Protein AF-A0A679HAZ0-F1 (afdb_monomer_lite)

Foldseek 3Di:
DDPVVVVVVVVVVVVVVVQCPDPLSVVLVVVLLVCVVVVDQLAVSQVVCVVVPRADPVRHGDDSVNSVVSCVVVVSD

pLDDT: mean 90.55, std 6.27, range [63.41, 98.06]

InterPro domains:
  IPR011109 DNA-binding recombinase domain [PF07508] (28-73)

Structure (mmCIF, N/CA/C/O backbone):
data_AF-A0A679HAZ0-F1
#
_entry.id   AF-A0A679HAZ0-F1
#
loop_
_atom_site.group_PDB
_atom_site.id
_atom_site.type_symbol
_atom_site.label_atom_id
_atom_site.label_alt_id
_atom_site.label_comp_id
_atom_site.label_asym_id
_atom_site.label_entity_id
_atom_site.label_seq_id
_atom_site.pdbx_PDB_ins_code
_atom_site.Cartn_x
_atom_site.Cartn_y
_atom_site.Cartn_z
_atom_site.occupancy
_atom_site.B_iso_or_equiv
_atom_site.auth_seq_id
_atom_site.auth_comp_id
_atom_site.auth_asym_id
_atom_site.auth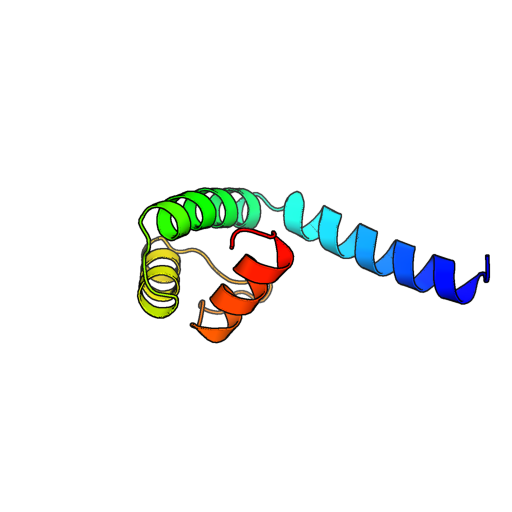_atom_id
_atom_site.pdbx_PDB_model_num
ATOM 1 N N . MET A 1 1 ? 10.150 21.131 -25.021 1.00 63.41 1 MET A N 1
ATOM 2 C CA . MET A 1 1 ? 10.212 20.054 -24.011 1.00 63.41 1 MET A CA 1
ATOM 3 C C . MET A 1 1 ? 11.618 19.500 -24.007 1.00 63.41 1 MET A C 1
ATOM 5 O O . MET A 1 1 ? 12.013 18.872 -24.984 1.00 63.41 1 MET A O 1
ATOM 9 N N . ASP A 1 2 ? 12.373 19.798 -22.959 1.00 87.00 2 ASP A N 1
ATOM 10 C CA . ASP A 1 2 ? 13.756 19.365 -22.799 1.00 87.00 2 ASP A CA 1
ATOM 11 C C . ASP A 1 2 ? 13.860 17.820 -22.784 1.00 87.00 2 ASP A C 1
ATOM 13 O O . ASP A 1 2 ? 13.026 17.132 -22.187 1.00 87.00 2 ASP A O 1
ATOM 17 N N . LYS A 1 3 ? 14.832 17.247 -23.511 1.00 85.56 3 LYS A N 1
ATOM 18 C CA . LYS A 1 3 ? 14.973 15.780 -23.642 1.00 85.56 3 LYS A CA 1
ATOM 19 C C . LYS A 1 3 ? 15.329 15.118 -22.306 1.00 85.56 3 LYS A C 1
ATOM 21 O O . LYS A 1 3 ? 14.958 13.963 -22.094 1.00 85.56 3 LYS A O 1
ATOM 26 N N . HIS A 1 4 ? 16.022 15.828 -21.417 1.00 86.62 4 HIS A N 1
ATOM 27 C CA . HIS A 1 4 ? 16.360 15.332 -20.089 1.00 86.62 4 HIS A CA 1
ATOM 28 C C . HIS A 1 4 ? 15.110 15.275 -19.204 1.00 86.62 4 HIS A C 1
ATOM 30 O O . HIS A 1 4 ? 14.843 14.243 -18.586 1.00 86.62 4 HIS A O 1
ATOM 36 N N . GLU A 1 5 ? 14.265 16.303 -19.245 1.00 88.50 5 GLU A N 1
ATOM 37 C CA . GLU A 1 5 ? 12.990 16.289 -18.522 1.00 88.50 5 GLU A CA 1
ATOM 38 C C . GLU A 1 5 ? 12.042 15.179 -19.014 1.00 88.50 5 GLU A C 1
ATOM 40 O O . GLU A 1 5 ? 11.436 14.465 -18.210 1.00 88.50 5 GLU A O 1
ATOM 45 N N . GLN A 1 6 ? 11.988 14.933 -20.329 1.00 87.88 6 GLN A N 1
ATOM 46 C CA . GLN A 1 6 ? 11.240 13.797 -20.883 1.00 87.88 6 GLN A CA 1
ATOM 47 C C . GLN A 1 6 ? 11.769 12.443 -20.387 1.00 87.88 6 GLN A C 1
ATOM 49 O O . GLN A 1 6 ? 10.978 11.552 -20.068 1.00 87.88 6 GLN A O 1
ATOM 54 N N . ALA A 1 7 ? 13.090 12.268 -20.297 1.00 88.19 7 ALA A N 1
ATOM 55 C CA . ALA A 1 7 ? 13.689 11.029 -19.805 1.00 88.19 7 ALA A CA 1
ATOM 56 C C . ALA A 1 7 ? 13.337 10.765 -18.329 1.00 88.19 7 ALA A C 1
ATOM 58 O O . ALA A 1 7 ? 13.004 9.630 -17.973 1.00 88.19 7 ALA A O 1
ATOM 59 N N . ILE A 1 8 ? 13.325 11.809 -17.491 1.00 87.25 8 ILE A N 1
ATOM 60 C CA . ILE A 1 8 ? 12.902 11.715 -16.086 1.00 87.25 8 ILE A CA 1
ATOM 61 C C . ILE A 1 8 ? 11.439 11.260 -15.999 1.00 87.25 8 ILE A C 1
ATOM 63 O O . ILE A 1 8 ? 11.136 10.280 -15.313 1.00 87.25 8 ILE A O 1
ATOM 67 N N . GLN A 1 9 ? 10.534 11.911 -16.737 1.00 88.62 9 GLN A N 1
ATOM 68 C CA . GLN A 1 9 ? 9.107 11.567 -16.722 1.00 88.62 9 GLN A CA 1
ATOM 69 C C . GLN A 1 9 ? 8.841 10.147 -17.242 1.00 88.62 9 GLN A C 1
ATOM 71 O O . GLN A 1 9 ? 8.074 9.394 -16.638 1.00 88.62 9 GLN A O 1
ATOM 76 N N . ASN A 1 10 ? 9.519 9.737 -18.318 1.00 89.44 10 ASN A N 1
ATOM 77 C CA . ASN A 1 10 ? 9.406 8.383 -18.865 1.00 89.44 10 ASN A CA 1
ATOM 78 C C . ASN A 1 10 ? 9.872 7.315 -17.863 1.00 89.44 10 ASN A C 1
ATOM 80 O O . ASN A 1 10 ? 9.234 6.266 -17.738 1.00 89.44 10 ASN A O 1
ATOM 84 N N . SER A 1 11 ? 10.946 7.588 -17.117 1.00 85.00 11 SER A N 1
ATOM 85 C CA . SER A 1 11 ? 11.439 6.695 -16.065 1.00 85.00 11 SER A CA 1
ATOM 86 C C . SER A 1 11 ? 10.425 6.541 -14.925 1.00 85.00 11 SER A C 1
ATOM 88 O O . SER A 1 11 ? 10.089 5.416 -14.536 1.00 85.00 11 SER A O 1
ATOM 90 N N . ILE A 1 12 ? 9.857 7.655 -14.443 1.00 85.56 12 ILE A N 1
ATOM 91 C CA . ILE A 1 12 ? 8.825 7.657 -13.392 1.00 85.56 12 ILE A CA 1
ATOM 92 C C . ILE A 1 12 ? 7.588 6.874 -13.847 1.00 85.56 12 ILE A C 1
ATOM 94 O O . ILE A 1 12 ? 7.104 6.012 -13.105 1.00 85.56 12 ILE A O 1
ATOM 98 N N . ARG A 1 13 ? 7.104 7.131 -15.071 1.00 88.44 13 ARG A N 1
ATOM 99 C CA . ARG A 1 13 ? 5.947 6.432 -15.652 1.00 88.44 13 ARG A CA 1
ATOM 100 C C . ARG A 1 13 ? 6.185 4.926 -15.703 1.00 88.44 13 ARG A C 1
ATOM 102 O O . ARG A 1 13 ? 5.393 4.172 -15.147 1.00 88.44 13 ARG A O 1
ATOM 109 N N . THR A 1 14 ? 7.323 4.508 -16.250 1.00 85.81 14 THR A N 1
ATOM 110 C CA . THR A 1 14 ? 7.678 3.08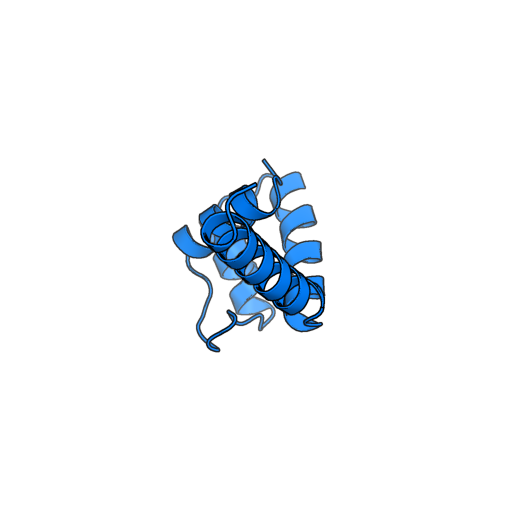7 -16.375 1.00 85.81 14 THR A CA 1
ATOM 111 C C . THR A 1 14 ? 7.734 2.394 -15.011 1.00 85.81 14 THR A C 1
ATOM 113 O O . THR A 1 14 ? 7.267 1.266 -14.848 1.00 85.81 14 THR A O 1
ATOM 116 N N . CYS A 1 15 ? 8.295 3.056 -13.994 1.00 84.31 15 CYS A N 1
ATOM 117 C CA . CYS A 1 15 ? 8.348 2.501 -12.641 1.00 84.31 15 CYS A CA 1
ATOM 118 C C . CYS A 1 15 ? 6.952 2.353 -12.023 1.00 84.31 15 CYS A C 1
ATOM 120 O O . CYS A 1 15 ? 6.687 1.359 -11.341 1.00 84.31 15 CYS A O 1
ATOM 122 N N . ARG A 1 16 ? 6.056 3.315 -12.275 1.00 81.88 16 ARG A N 1
ATOM 123 C CA . ARG A 1 16 ? 4.662 3.254 -11.829 1.00 81.88 16 ARG A CA 1
ATOM 124 C C . ARG A 1 16 ? 3.912 2.111 -12.508 1.00 81.88 16 ARG A C 1
ATOM 126 O O . ARG A 1 16 ? 3.323 1.297 -11.811 1.00 81.88 16 ARG A O 1
ATOM 133 N N . GLU A 1 17 ? 4.022 1.983 -13.826 1.00 84.25 17 GLU A N 1
ATOM 134 C CA . GLU A 1 17 ? 3.379 0.907 -14.591 1.00 84.25 17 GLU A CA 1
ATOM 135 C C . GLU A 1 17 ? 3.841 -0.482 -14.135 1.00 84.25 17 GLU A C 1
ATOM 137 O O . GLU A 1 17 ? 3.029 -1.392 -13.976 1.00 84.25 17 GLU A O 1
ATOM 142 N N . LYS A 1 18 ? 5.139 -0.651 -13.851 1.00 83.31 18 LYS A N 1
ATOM 143 C CA . LYS A 1 18 ? 5.670 -1.900 -13.283 1.00 83.31 18 LYS A CA 1
ATOM 144 C C . LYS A 1 18 ? 5.077 -2.205 -11.909 1.00 83.31 18 LYS A C 1
ATOM 146 O O . LYS A 1 18 ? 4.725 -3.351 -11.633 1.00 83.31 18 LYS A O 1
ATOM 151 N N . ALA A 1 19 ? 4.970 -1.195 -11.045 1.00 77.38 19 ALA A N 1
ATOM 152 C CA . ALA A 1 19 ? 4.377 -1.364 -9.726 1.00 77.38 19 ALA A CA 1
ATOM 153 C C . ALA A 1 19 ? 2.887 -1.717 -9.823 1.00 77.38 19 ALA A C 1
ATOM 155 O O . ALA A 1 19 ? 2.447 -2.620 -9.117 1.00 77.38 19 ALA A O 1
ATOM 156 N N . ASP A 1 20 ? 2.153 -1.056 -10.716 1.00 77.69 20 ASP A N 1
ATOM 157 C CA . ASP A 1 20 ? 0.715 -1.243 -10.896 1.00 77.69 20 ASP A CA 1
ATOM 158 C C . ASP A 1 20 ? 0.387 -2.576 -11.577 1.00 77.69 20 ASP A C 1
ATOM 160 O O . ASP A 1 20 ? -0.665 -3.144 -11.308 1.00 77.69 20 ASP A O 1
ATOM 164 N N . ASN A 1 21 ? 1.285 -3.130 -12.400 1.00 83.38 21 ASN A N 1
ATOM 165 C CA . ASN A 1 21 ? 1.093 -4.434 -13.043 1.00 83.38 21 ASN A CA 1
ATOM 166 C C . ASN A 1 21 ? 1.470 -5.640 -12.173 1.00 83.38 21 ASN A C 1
ATOM 168 O O . ASN A 1 21 ? 1.082 -6.762 -12.499 1.00 83.38 21 ASN A O 1
ATOM 172 N N . ASN A 1 22 ? 2.161 -5.436 -11.052 1.00 82.44 22 ASN A N 1
ATOM 173 C CA . ASN A 1 22 ? 2.516 -6.514 -10.136 1.00 82.44 22 ASN A CA 1
ATOM 174 C C . ASN A 1 22 ? 1.258 -7.056 -9.405 1.00 82.44 22 ASN A C 1
ATOM 176 O O . ASN A 1 22 ? 0.590 -6.286 -8.708 1.00 82.44 22 ASN A O 1
ATOM 180 N N . PRO A 1 23 ? 0.931 -8.363 -9.499 1.00 85.81 23 PRO A N 1
ATOM 181 C CA . PRO A 1 23 ? -0.274 -8.929 -8.880 1.00 85.81 23 PRO A CA 1
ATOM 182 C C . PRO A 1 23 ? -0.358 -8.750 -7.357 1.00 85.81 23 PRO A C 1
ATOM 184 O O . PRO A 1 23 ? -1.439 -8.478 -6.833 1.00 85.81 23 PRO A O 1
ATOM 187 N N . ASN A 1 24 ? 0.772 -8.852 -6.645 1.00 86.19 24 ASN A N 1
ATOM 188 C CA . ASN A 1 24 ? 0.843 -8.591 -5.205 1.00 86.19 24 ASN A CA 1
ATOM 189 C C . ASN A 1 24 ? 0.487 -7.131 -4.905 1.00 86.19 24 ASN A C 1
ATOM 191 O O . ASN A 1 24 ? -0.348 -6.869 -4.045 1.00 86.19 24 ASN A O 1
ATOM 195 N N . ASN A 1 25 ? 1.036 -6.183 -5.669 1.00 84.56 25 ASN A N 1
ATOM 196 C CA . ASN A 1 25 ? 0.729 -4.766 -5.481 1.00 84.56 25 ASN A CA 1
ATOM 197 C C . ASN A 1 25 ? -0.729 -4.439 -5.822 1.00 84.56 25 ASN A C 1
ATOM 199 O O . ASN A 1 25 ? -1.351 -3.687 -5.080 1.00 84.56 25 ASN A O 1
ATOM 203 N N . LYS A 1 26 ? -1.300 -5.018 -6.889 1.00 87.69 26 LYS A N 1
ATOM 204 C CA . LYS A 1 26 ? -2.728 -4.841 -7.218 1.00 87.69 26 LYS A CA 1
ATOM 205 C C . LYS A 1 26 ? -3.619 -5.261 -6.050 1.00 87.69 26 LYS A C 1
ATOM 207 O O . LYS A 1 26 ? -4.492 -4.500 -5.638 1.00 87.69 26 LYS A O 1
ATOM 212 N N . ARG A 1 27 ? -3.362 -6.447 -5.488 1.00 92.62 27 ARG A N 1
ATOM 213 C CA . ARG A 1 27 ? -4.096 -6.974 -4.329 1.00 92.62 27 ARG A CA 1
ATOM 214 C C . ARG A 1 27 ? -3.884 -6.112 -3.079 1.00 92.62 27 ARG A C 1
ATOM 216 O O . ARG A 1 27 ? -4.864 -5.745 -2.436 1.00 92.62 27 ARG A O 1
ATOM 223 N N . ALA A 1 28 ? -2.644 -5.717 -2.790 1.00 91.12 28 ALA A N 1
ATOM 224 C CA . ALA A 1 28 ? -2.321 -4.856 -1.652 1.00 91.12 28 ALA A CA 1
ATOM 225 C C . ALA A 1 28 ? -3.000 -3.481 -1.759 1.00 91.12 28 ALA A C 1
ATOM 227 O O . ALA A 1 28 ? -3.533 -2.980 -0.776 1.00 91.12 28 ALA A O 1
ATOM 228 N N . VAL A 1 29 ? -3.024 -2.873 -2.951 1.00 90.38 29 VAL A N 1
ATOM 229 C CA . VAL A 1 29 ? -3.676 -1.575 -3.195 1.00 90.38 29 VAL A CA 1
ATOM 230 C C . VAL A 1 29 ? -5.198 -1.683 -3.080 1.00 90.38 29 VAL A C 1
ATOM 232 O O . VAL A 1 29 ? -5.822 -0.774 -2.538 1.00 90.38 29 VAL A O 1
ATOM 235 N N . ALA A 1 30 ? -5.808 -2.774 -3.550 1.00 93.19 30 ALA A N 1
ATOM 236 C CA . ALA A 1 30 ? -7.243 -3.008 -3.377 1.00 93.19 30 ALA A CA 1
ATOM 237 C C . ALA A 1 30 ? -7.628 -3.126 -1.890 1.00 93.19 30 ALA A C 1
ATOM 239 O O . ALA A 1 30 ? -8.578 -2.481 -1.442 1.00 93.19 30 ALA A O 1
ATOM 240 N N . MET A 1 31 ? -6.845 -3.875 -1.109 1.00 95.06 31 MET A N 1
ATOM 241 C CA . MET A 1 31 ? -7.027 -3.958 0.342 1.00 95.06 31 MET A CA 1
ATOM 242 C C . MET A 1 31 ? -6.796 -2.598 1.012 1.00 95.06 31 MET A C 1
ATOM 244 O O . MET A 1 31 ? -7.631 -2.148 1.788 1.00 95.06 31 MET A O 1
ATOM 248 N N . LEU A 1 32 ? -5.727 -1.885 0.641 1.00 94.44 32 LEU A N 1
ATOM 249 C CA . LEU A 1 32 ? -5.417 -0.551 1.159 1.00 94.44 32 LEU A CA 1
ATOM 250 C C . LEU A 1 32 ? -6.574 0.438 0.952 1.00 94.44 32 LEU A C 1
ATOM 252 O O . LEU A 1 32 ? -6.898 1.188 1.866 1.00 94.44 32 LEU A O 1
ATOM 256 N N . ARG A 1 33 ? -7.222 0.431 -0.223 1.00 94.94 33 ARG A N 1
ATOM 257 C CA . ARG A 1 33 ? -8.404 1.269 -0.504 1.00 94.94 33 ARG A CA 1
ATOM 258 C C . ARG A 1 33 ? -9.559 0.986 0.456 1.00 94.94 33 ARG A C 1
ATOM 260 O O . ARG A 1 33 ? -10.223 1.923 0.886 1.00 94.94 33 ARG A O 1
ATOM 267 N N . THR A 1 34 ? -9.780 -0.285 0.779 1.00 96.38 34 THR A N 1
ATOM 268 C CA . THR A 1 34 ? -10.838 -0.717 1.704 1.00 96.38 34 THR A CA 1
ATOM 269 C C . THR A 1 34 ? -10.527 -0.251 3.122 1.00 96.38 34 THR A C 1
ATOM 271 O O . THR A 1 34 ? -11.326 0.463 3.718 1.00 96.38 34 THR A O 1
ATOM 274 N N . LEU A 1 35 ? -9.313 -0.522 3.606 1.00 96.50 35 LEU A N 1
ATOM 275 C CA . LEU A 1 35 ? -8.909 -0.171 4.969 1.00 96.50 35 LEU A CA 1
ATOM 276 C C . LEU A 1 35 ? -8.890 1.345 5.215 1.00 96.50 35 LEU A C 1
ATOM 278 O O . LEU A 1 35 ? -9.251 1.796 6.299 1.00 96.50 35 LEU A O 1
ATOM 282 N N . VAL A 1 36 ? -8.503 2.142 4.209 1.00 95.56 36 VAL A N 1
ATOM 283 C CA . VAL A 1 36 ? -8.560 3.614 4.285 1.00 95.56 36 VAL A CA 1
ATOM 284 C C . VAL A 1 36 ? -10.004 4.114 4.360 1.00 95.56 36 VAL A C 1
ATOM 286 O O . VAL A 1 36 ? -10.271 5.057 5.100 1.00 95.56 36 VAL A O 1
ATOM 289 N N . LYS A 1 37 ? -10.936 3.491 3.624 1.00 95.44 37 LYS A N 1
ATOM 290 C CA . LYS A 1 37 ? -12.368 3.828 3.676 1.00 95.44 37 LYS A CA 1
ATOM 291 C C . LYS A 1 37 ? -12.991 3.480 5.031 1.00 95.44 37 LYS A C 1
ATOM 293 O O . LYS A 1 37 ? -13.875 4.191 5.485 1.00 95.44 37 LYS A O 1
ATOM 298 N N . GLU A 1 38 ? -12.511 2.418 5.664 1.00 96.12 38 GLU A N 1
ATOM 299 C CA . GLU A 1 38 ? -12.877 2.004 7.025 1.00 96.12 38 GLU A CA 1
ATOM 300 C C . GLU A 1 38 ? -12.154 2.821 8.117 1.00 96.12 38 GLU A C 1
ATOM 302 O O . GLU A 1 38 ? -12.225 2.477 9.289 1.00 96.12 38 GLU A O 1
ATOM 307 N N . GLU A 1 39 ? -11.441 3.888 7.738 1.00 94.75 39 GLU A N 1
ATOM 308 C CA . GLU A 1 39 ? -10.758 4.827 8.639 1.00 94.75 39 GLU A CA 1
ATOM 309 C C . GLU A 1 39 ? -9.689 4.208 9.556 1.00 94.75 39 GLU A C 1
ATOM 311 O O . GLU A 1 39 ? -9.305 4.805 10.564 1.00 94.75 39 GLU A O 1
ATOM 316 N N . HIS A 1 40 ? -9.125 3.059 9.170 1.00 96.88 40 HIS A N 1
ATOM 317 C CA . HIS A 1 40 ? -8.023 2.443 9.905 1.00 96.88 40 HIS A CA 1
ATOM 318 C C . HIS A 1 40 ? -6.821 3.386 10.008 1.00 96.88 40 HIS A C 1
ATOM 320 O O . HIS A 1 40 ? -6.454 4.114 9.073 1.00 96.88 40 HIS A O 1
ATOM 326 N N . THR A 1 41 ? -6.131 3.322 11.142 1.00 97.50 41 THR A N 1
ATOM 327 C CA . THR A 1 41 ? -4.877 4.042 11.319 1.00 97.50 41 THR A CA 1
ATOM 328 C C . THR A 1 41 ? -3.792 3.473 10.404 1.00 97.50 41 THR A C 1
ATOM 330 O O .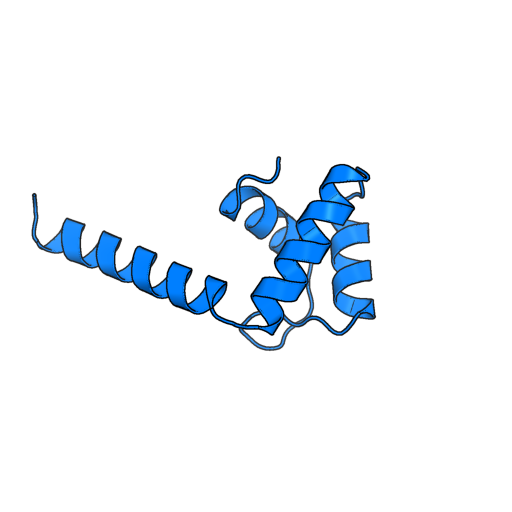 THR A 1 41 ? -3.775 2.303 10.024 1.00 97.50 41 THR A O 1
ATOM 333 N N . LEU A 1 42 ? -2.793 4.299 10.089 1.00 97.25 42 LEU A N 1
ATOM 334 C CA . LEU A 1 42 ? -1.641 3.878 9.284 1.00 97.25 42 LEU A CA 1
ATOM 335 C C . LEU A 1 42 ? -0.890 2.668 9.871 1.00 97.25 42 LEU A C 1
ATOM 337 O O . LEU A 1 42 ? -0.224 1.951 9.126 1.00 97.25 42 LEU A O 1
ATOM 341 N N . GLN A 1 43 ? -0.941 2.494 11.195 1.00 97.69 43 GLN A N 1
ATOM 342 C CA . GLN A 1 43 ? -0.307 1.372 11.881 1.00 97.69 43 GLN A CA 1
ATOM 343 C C . GLN A 1 43 ? -1.126 0.093 11.685 1.00 97.69 43 GLN A C 1
ATOM 345 O O . GLN A 1 43 ? -0.572 -0.894 11.212 1.00 97.69 43 GLN A O 1
ATOM 350 N N . GLU A 1 44 ? -2.439 0.140 11.924 1.00 98.06 44 GLU A N 1
ATOM 351 C CA . GLU A 1 44 ? -3.336 -1.006 11.715 1.00 98.06 44 GLU A CA 1
ATOM 352 C C . GLU A 1 44 ? -3.295 -1.499 10.271 1.00 98.06 44 GLU A C 1
ATOM 354 O O . GLU A 1 44 ? -3.171 -2.695 10.028 1.00 98.06 44 GLU A O 1
ATOM 359 N N . ILE A 1 45 ? -3.290 -0.582 9.301 1.00 97.62 45 ILE A N 1
ATOM 360 C CA . ILE A 1 45 ? -3.144 -0.938 7.888 1.00 97.62 45 ILE A CA 1
ATOM 361 C C . ILE A 1 45 ? -1.833 -1.695 7.640 1.00 97.62 45 ILE A C 1
ATOM 363 O O . ILE A 1 45 ? -1.819 -2.686 6.911 1.00 97.62 45 ILE A O 1
ATOM 367 N N . ALA A 1 46 ? -0.718 -1.243 8.224 1.00 97.75 46 ALA A N 1
ATOM 368 C CA . ALA A 1 46 ? 0.565 -1.923 8.065 1.00 97.75 46 ALA A CA 1
ATOM 369 C C . ALA A 1 46 ? 0.522 -3.333 8.668 1.00 97.75 46 ALA A C 1
ATOM 371 O O . ALA A 1 46 ? 1.028 -4.276 8.059 1.00 97.75 46 ALA A O 1
ATOM 372 N N . ASP A 1 47 ? -0.088 -3.479 9.841 1.00 98.06 47 ASP A N 1
ATOM 373 C CA . ASP A 1 47 ? -0.189 -4.755 10.543 1.00 98.06 47 ASP A CA 1
ATOM 374 C C . ASP A 1 47 ? -1.108 -5.740 9.812 1.00 98.06 47 ASP A C 1
ATOM 376 O O . ASP A 1 47 ? -0.726 -6.898 9.639 1.00 98.06 47 ASP A O 1
ATOM 380 N N . ILE A 1 48 ? -2.244 -5.277 9.279 1.00 97.94 48 ILE A N 1
ATOM 381 C CA . ILE A 1 48 ? -3.149 -6.083 8.446 1.00 97.94 48 ILE A CA 1
ATOM 382 C C . ILE A 1 48 ? -2.433 -6.552 7.179 1.00 97.94 48 ILE A C 1
ATOM 384 O O . ILE A 1 48 ? -2.406 -7.748 6.904 1.00 97.94 48 ILE A O 1
ATOM 388 N N . LEU A 1 49 ? -1.778 -5.646 6.442 1.00 96.31 49 LEU A N 1
ATOM 389 C CA . LEU A 1 49 ? -1.044 -6.018 5.227 1.00 96.31 49 LEU A CA 1
ATOM 390 C C . LEU A 1 49 ? 0.042 -7.067 5.511 1.00 96.31 49 LEU A C 1
ATOM 392 O O . LEU A 1 49 ? 0.191 -8.024 4.754 1.00 96.31 49 LEU A O 1
ATOM 396 N N . ASN A 1 50 ? 0.780 -6.912 6.613 1.00 96.56 50 ASN A N 1
ATOM 397 C CA . ASN A 1 50 ? 1.800 -7.876 7.023 1.00 96.56 50 ASN A CA 1
ATOM 398 C C . ASN A 1 50 ? 1.197 -9.234 7.409 1.00 96.56 50 ASN A C 1
ATOM 400 O O . ASN A 1 50 ? 1.761 -10.269 7.061 1.00 96.56 50 ASN A O 1
ATOM 404 N N . LYS A 1 51 ? 0.064 -9.238 8.122 1.00 97.38 51 LYS A N 1
ATOM 405 C CA . LYS A 1 51 ? -0.633 -10.457 8.555 1.00 97.38 51 LYS A CA 1
ATOM 406 C C . LYS A 1 51 ? -1.203 -11.244 7.373 1.00 97.38 51 LYS A C 1
ATOM 408 O O . LYS A 1 51 ? -1.127 -12.466 7.368 1.00 97.38 51 LYS A O 1
ATOM 413 N N . GLU A 1 52 ? -1.694 -10.541 6.360 1.00 94.94 52 GLU A N 1
ATOM 414 C CA . GLU A 1 52 ? -2.192 -11.110 5.100 1.00 94.94 52 GLU A CA 1
ATOM 415 C C . GLU A 1 52 ? -1.064 -11.602 4.170 1.00 94.94 52 GLU A C 1
ATOM 417 O O . GLU A 1 52 ? -1.321 -12.127 3.087 1.00 94.94 52 GLU A O 1
ATOM 422 N N . GLY A 1 53 ? 0.200 -11.444 4.578 1.00 94.81 53 GLY A N 1
ATOM 423 C CA . GLY A 1 53 ? 1.364 -11.932 3.841 1.00 94.81 53 GLY A CA 1
ATOM 424 C C . GLY A 1 53 ? 1.813 -11.024 2.697 1.00 94.81 53 GLY A C 1
ATOM 425 O O . GLY A 1 53 ? 2.647 -11.432 1.886 1.00 94.81 53 GLY A O 1
ATOM 426 N N . PHE A 1 54 ? 1.305 -9.789 2.613 1.00 95.06 54 PHE A N 1
ATOM 427 C CA . PHE A 1 54 ? 1.814 -8.830 1.640 1.00 95.06 54 PHE A CA 1
ATOM 428 C C . PHE A 1 54 ? 3.237 -8.413 1.995 1.00 95.06 54 PHE A C 1
ATOM 430 O O . PHE A 1 54 ? 3.555 -8.064 3.133 1.00 95.06 54 PHE A O 1
ATOM 437 N N . VAL A 1 55 ? 4.081 -8.343 0.969 1.00 91.81 55 VAL A N 1
ATOM 438 C CA . VAL A 1 55 ? 5.440 -7.812 1.077 1.00 91.81 55 VAL A CA 1
ATOM 439 C C . VAL A 1 55 ? 5.612 -6.574 0.208 1.00 91.81 55 VAL A C 1
ATOM 441 O O . VAL A 1 55 ? 4.946 -6.387 -0.814 1.00 91.81 55 VAL A O 1
ATOM 444 N N . THR A 1 56 ? 6.531 -5.708 0.620 1.00 89.00 56 THR A N 1
ATOM 445 C CA . THR A 1 56 ? 6.989 -4.573 -0.186 1.00 89.00 56 THR A CA 1
ATOM 446 C C . THR A 1 56 ? 7.732 -5.056 -1.435 1.00 89.00 56 THR A C 1
ATOM 448 O O . THR A 1 56 ? 8.135 -6.213 -1.535 1.00 89.00 56 THR A O 1
ATOM 451 N N . SER A 1 57 ? 8.005 -4.155 -2.382 1.00 80.38 57 SER A N 1
ATOM 452 C CA . SER A 1 57 ? 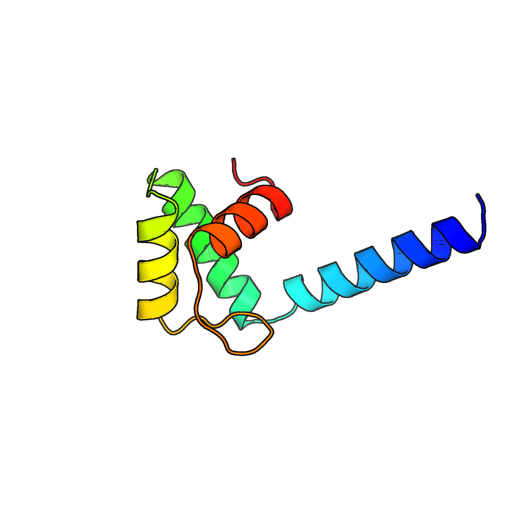8.724 -4.494 -3.622 1.00 80.38 57 SER A CA 1
ATOM 453 C C . SER A 1 57 ? 10.127 -5.081 -3.418 1.00 80.38 57 SER A C 1
ATOM 455 O O . SER A 1 57 ? 10.660 -5.690 -4.338 1.00 80.38 57 SER A O 1
ATOM 457 N N . LYS A 1 58 ? 10.732 -4.893 -2.238 1.00 85.06 58 LYS A N 1
ATOM 458 C CA . LYS A 1 58 ? 12.026 -5.481 -1.857 1.00 85.06 58 LYS A CA 1
ATOM 459 C C . LYS A 1 58 ? 11.886 -6.727 -0.968 1.00 85.06 58 LYS A C 1
ATOM 461 O O . LYS A 1 58 ? 12.872 -7.156 -0.385 1.00 85.06 58 LYS A O 1
ATOM 466 N N . GLY A 1 59 ? 10.677 -7.266 -0.807 1.00 87.44 59 GLY A N 1
ATOM 467 C CA . GLY A 1 59 ? 10.410 -8.436 0.038 1.00 87.44 59 GLY A CA 1
ATOM 468 C C . GLY A 1 59 ? 10.356 -8.149 1.543 1.00 87.44 59 GLY A C 1
ATOM 469 O O . GLY A 1 59 ? 10.232 -9.074 2.334 1.00 87.44 59 GLY A O 1
ATOM 470 N N . GLY A 1 60 ? 10.446 -6.883 1.963 1.00 91.19 60 GLY A N 1
ATOM 471 C CA . GLY A 1 60 ? 10.340 -6.496 3.373 1.00 91.19 60 GLY A CA 1
ATOM 472 C C . GLY A 1 60 ? 8.896 -6.288 3.834 1.00 91.19 60 GLY A C 1
ATOM 473 O O . GLY A 1 60 ? 7.993 -6.147 3.007 1.00 91.19 60 GLY A O 1
ATOM 474 N N . ARG A 1 61 ? 8.701 -6.178 5.151 1.00 95.38 61 ARG A N 1
ATOM 475 C CA . ARG A 1 61 ? 7.408 -5.859 5.774 1.00 95.38 61 ARG A CA 1
ATOM 476 C C . ARG A 1 61 ? 6.972 -4.407 5.546 1.00 95.38 61 ARG A C 1
ATOM 478 O O . ARG A 1 61 ? 7.791 -3.518 5.299 1.00 95.38 61 ARG A O 1
ATOM 485 N N . PHE A 1 62 ? 5.681 -4.147 5.688 1.00 95.81 62 PHE A N 1
ATOM 486 C CA . PHE A 1 62 ? 5.118 -2.805 5.730 1.00 95.81 62 PHE A CA 1
ATOM 487 C C . PHE A 1 62 ? 5.339 -2.154 7.094 1.00 95.81 62 PHE A C 1
ATOM 489 O O . PHE A 1 62 ? 5.159 -2.774 8.141 1.00 95.81 62 PHE A O 1
ATOM 496 N N . TYR A 1 63 ? 5.683 -0.870 7.054 1.00 96.75 63 TYR A N 1
ATOM 497 C CA . TYR A 1 63 ? 5.729 0.024 8.207 1.00 96.75 63 TYR A CA 1
ATOM 498 C C . TYR A 1 63 ? 4.732 1.164 7.999 1.00 96.75 63 TYR A C 1
ATOM 500 O O . TYR A 1 63 ? 4.411 1.504 6.854 1.00 96.75 63 TYR A O 1
ATOM 508 N N . LYS A 1 64 ? 4.336 1.832 9.088 1.00 96.81 64 LYS A N 1
ATOM 509 C CA . LYS A 1 64 ? 3.482 3.033 9.072 1.00 96.81 64 LYS A CA 1
ATOM 510 C C . LYS A 1 64 ? 3.907 4.062 8.013 1.00 96.81 64 LYS A C 1
ATOM 512 O O . LYS A 1 64 ? 3.082 4.598 7.276 1.00 96.81 64 LYS A O 1
ATOM 517 N N . SER A 1 65 ? 5.211 4.319 7.900 1.00 95.94 65 SER A N 1
ATOM 518 C CA . SER A 1 65 ? 5.779 5.272 6.936 1.00 95.94 65 SER A CA 1
ATOM 519 C C . SER A 1 65 ? 5.645 4.809 5.480 1.00 95.94 65 SER A C 1
ATOM 521 O O . SER A 1 65 ? 5.423 5.630 4.589 1.00 95.94 65 SER A O 1
ATOM 523 N N . THR A 1 66 ? 5.745 3.502 5.223 1.00 93.38 66 THR A N 1
ATOM 524 C CA . THR A 1 66 ? 5.523 2.910 3.897 1.00 93.38 66 THR A CA 1
ATOM 525 C C . THR A 1 66 ? 4.056 3.031 3.496 1.00 93.38 66 THR A C 1
ATOM 527 O O . THR A 1 66 ? 3.770 3.451 2.376 1.00 93.38 66 THR A O 1
ATOM 530 N N . VAL A 1 67 ? 3.133 2.743 4.419 1.00 94.94 67 VAL A N 1
ATOM 531 C CA . VAL A 1 67 ? 1.687 2.901 4.197 1.00 94.94 67 VAL A CA 1
ATOM 532 C C . VAL A 1 67 ? 1.339 4.356 3.884 1.00 94.94 67 VAL A C 1
ATOM 534 O O . VAL A 1 67 ? 0.684 4.623 2.879 1.00 94.94 67 VAL A O 1
ATOM 537 N N . TYR A 1 68 ? 1.855 5.310 4.663 1.00 95.38 68 TYR A N 1
ATOM 538 C CA . TYR A 1 68 ? 1.662 6.741 4.405 1.00 95.38 68 TYR A CA 1
ATOM 539 C C . TYR A 1 68 ? 2.094 7.149 2.986 1.00 95.38 68 TYR A C 1
ATOM 541 O O . TYR A 1 68 ? 1.352 7.818 2.264 1.00 95.38 68 TYR A O 1
ATOM 549 N N . LYS A 1 69 ? 3.281 6.705 2.549 1.00 93.06 69 LYS A N 1
ATOM 550 C CA . LYS A 1 69 ? 3.792 6.981 1.196 1.00 93.06 69 LYS A CA 1
ATOM 551 C C . LYS A 1 69 ? 2.901 6.381 0.108 1.00 93.06 69 LYS A C 1
ATOM 553 O O . LYS A 1 69 ? 2.756 6.991 -0.949 1.00 93.06 69 LYS A O 1
ATOM 558 N N . LEU A 1 70 ? 2.322 5.205 0.345 1.00 90.88 70 LEU A N 1
ATOM 559 C CA . LEU A 1 70 ? 1.428 4.545 -0.607 1.00 90.88 70 LEU A CA 1
ATOM 560 C C . LEU A 1 70 ? 0.089 5.267 -0.725 1.00 90.88 70 LEU A C 1
ATOM 562 O O . LEU A 1 70 ? -0.334 5.549 -1.842 1.00 90.88 70 LEU A O 1
ATOM 566 N N . ILE A 1 71 ? -0.526 5.638 0.398 1.00 93.12 71 ILE A N 1
ATOM 567 C CA . ILE A 1 71 ? -1.773 6.418 0.413 1.00 93.12 71 ILE A CA 1
ATOM 568 C C . ILE A 1 71 ? -1.601 7.710 -0.387 1.00 93.12 71 ILE A C 1
ATOM 570 O O . ILE A 1 71 ? -2.405 7.984 -1.275 1.00 93.12 71 ILE A O 1
ATOM 574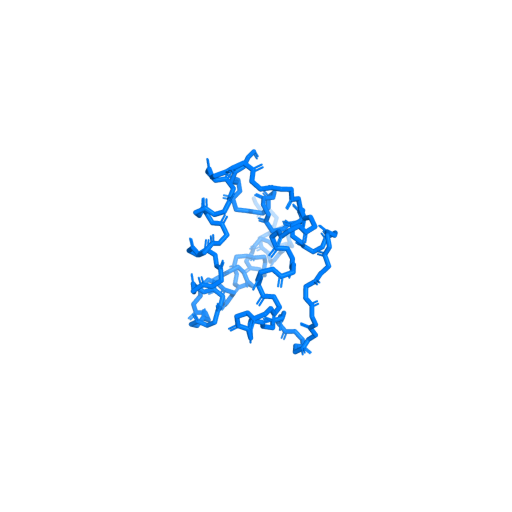 N N . ARG A 1 72 ? -0.501 8.443 -0.159 1.00 93.19 72 ARG A N 1
ATOM 575 C CA . ARG A 1 72 ? -0.182 9.652 -0.932 1.00 93.19 72 ARG A CA 1
ATOM 576 C C . ARG A 1 72 ? 0.082 9.375 -2.408 1.00 93.19 72 ARG A C 1
ATOM 578 O O . ARG A 1 72 ? -0.367 10.132 -3.254 1.00 93.19 72 ARG A O 1
ATOM 585 N N . ARG A 1 73 ? 0.811 8.306 -2.741 1.00 89.31 73 ARG A N 1
ATOM 586 C CA . ARG A 1 73 ? 1.116 7.951 -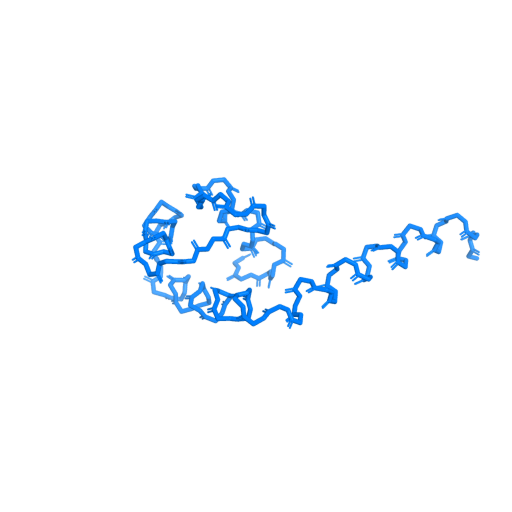4.139 1.00 89.31 73 ARG A CA 1
ATOM 587 C C . ARG A 1 73 ? -0.145 7.641 -4.946 1.00 89.31 73 ARG A C 1
ATOM 589 O O . ARG A 1 73 ? -0.200 7.954 -6.133 1.00 89.31 73 ARG A O 1
ATOM 596 N N . TYR A 1 74 ? -1.116 6.992 -4.312 1.00 88.56 74 TYR A N 1
ATOM 597 C CA . TYR A 1 74 ? -2.362 6.565 -4.942 1.00 88.56 74 TYR A CA 1
ATOM 598 C C . TYR A 1 74 ? -3.524 7.542 -4.727 1.00 88.56 74 TYR A C 1
ATOM 600 O O . TYR A 1 74 ? -4.623 7.245 -5.191 1.00 88.56 74 TYR A O 1
ATOM 608 N N . ASN A 1 75 ? -3.282 8.690 -4.079 1.00 90.56 75 ASN A N 1
ATOM 609 C CA . ASN A 1 75 ? -4.294 9.695 -3.740 1.00 90.56 75 ASN A CA 1
ATOM 610 C C . ASN A 1 75 ? -5.527 9.066 -3.068 1.00 90.56 75 ASN A C 1
ATOM 612 O O . ASN A 1 75 ? -6.658 9.266 -3.503 1.00 90.56 75 ASN A O 1
ATOM 616 N N . LEU A 1 76 ? -5.290 8.227 -2.055 1.00 88.06 76 LEU A N 1
ATOM 617 C CA . LEU A 1 76 ? -6.356 7.518 -1.332 1.00 88.06 76 LEU A CA 1
ATOM 618 C C . LEU A 1 76 ? -6.935 8.331 -0.167 1.00 88.06 76 LEU A C 1
ATOM 620 O O . LEU A 1 76 ? -7.940 7.923 0.406 1.00 88.06 76 LEU A O 1
ATOM 624 N N . LYS A 1 77 ? -6.282 9.438 0.191 1.00 79.50 77 LYS A N 1
ATOM 625 C CA . LYS A 1 77 ? -6.684 10.411 1.204 1.00 79.50 77 LYS A CA 1
ATOM 626 C C . LYS A 1 77 ? -6.064 11.762 0.866 1.00 79.50 77 LYS A C 1
ATOM 628 O O . LYS A 1 77 ? -4.968 11.744 0.252 1.00 79.50 77 LYS A O 1
#

Secondary structure (DSSP, 8-state):
--HHHHHHHHHHHHHHHHHHH-HHHHHHHHHHHHHHHTT--HHHHHHHHHHTT---TTSPPP-HHHHHHHHHHTT--

Radius of gyration: 14.22 Å; chains: 1; bounding box: 29×32×36 Å

Sequence (77 aa):
MDKHEQAIQNSIRTCREKADNNPNNKRAVAMLRTLVKEEHTLQEIADILNKEGFVTSKGGRFYKSTVYKLIRRYNLK

Organism: Bacteroides thetaiotaomicron (NCBI:txid818)